Protein AF-A0A9R1TYZ6-F1 (afdb_monomer)

Secondary structure (DSSP, 8-state):
----STTSSSSTTTTTSSS-PPPTT-HHHHHHHHHHHHHGGGS-HHHHHHHHH-TT---HHHHHHHHHHHHHTTSEETTEE-HHHHHHHHHT-GGGHHHHHHHHHHHHHHHHHH-SSS-HHHHHHHHHHHHHHHTT-

pLDDT: mean 76.85, std 19.96, range [32.12, 95.5]

Solvent-accessible surface area (backbone atoms only — not comparable to full-atom values): 7741 Å² total; per-residue (Å²): 144,86,90,82,74,86,70,49,59,97,44,45,77,70,47,74,84,50,102,53,78,82,70,89,78,46,66,58,59,52,44,49,50,57,18,46,68,73,28,50,84,46,43,50,74,65,55,46,55,42,42,74,74,33,73,79,57,82,49,71,43,54,17,37,29,47,25,41,28,34,37,70,57,56,28,32,55,96,36,37,75,36,63,66,50,42,45,53,54,40,51,70,40,74,93,44,36,74,58,31,51,53,49,47,52,52,50,61,70,27,41,80,74,14,60,77,46,76,48,39,27,58,18,37,37,35,38,53,53,43,52,52,66,63,67,74,110

Mean predicted aligned error: 9.05 Å

Nearest PDB structures (foldseek):
  1dqe-assembly1_A  TM=7.188E-01  e=2.840E-02  Bombyx mori
  2wc5-assembly1_A  TM=6.375E-01  e=2.112E-02  Bombyx mori
  4inx-assembly1_A  TM=7.483E-01  e=7.245E-02  Amyelois transitella

Structure (mmCIF, N/CA/C/O backbone):
data_AF-A0A9R1TYZ6-F1
#
_entry.id   AF-A0A9R1TYZ6-F1
#
loop_
_atom_site.group_PDB
_atom_site.id
_atom_site.type_symbol
_atom_site.label_atom_id
_atom_site.label_alt_id
_atom_site.label_comp_id
_atom_site.label_asym_id
_atom_site.label_entity_id
_atom_site.label_seq_id
_atom_site.pdbx_PDB_ins_code
_atom_site.Cartn_x
_atom_site.Cartn_y
_atom_site.Cartn_z
_atom_site.occupancy
_atom_site.B_iso_or_equiv
_atom_site.auth_seq_id
_atom_site.auth_comp_id
_atom_site.auth_asym_id
_atom_site.auth_atom_id
_atom_site.pdbx_PDB_model_num
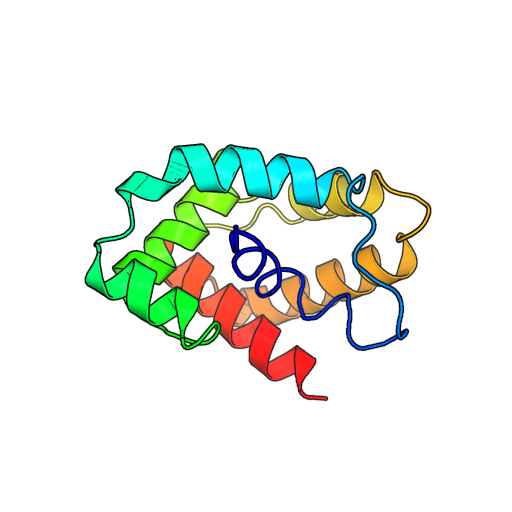ATOM 1 N N . MET A 1 1 ? 3.178 31.110 -9.046 1.00 32.47 1 MET A N 1
ATOM 2 C CA . MET A 1 1 ? 3.657 29.856 -9.666 1.00 32.47 1 MET A CA 1
ATOM 3 C C . MET A 1 1 ? 4.284 29.007 -8.571 1.00 32.47 1 MET A C 1
ATOM 5 O O . MET A 1 1 ? 5.456 29.175 -8.275 1.00 32.47 1 MET A O 1
ATOM 9 N N . ARG A 1 2 ? 3.485 28.203 -7.869 1.00 34.69 2 ARG A N 1
ATOM 10 C CA . ARG A 1 2 ? 3.950 27.291 -6.814 1.00 34.69 2 ARG A CA 1
ATOM 11 C C . ARG A 1 2 ? 3.010 26.085 -6.824 1.00 34.69 2 ARG A C 1
ATOM 13 O O . ARG A 1 2 ? 2.001 26.093 -6.140 1.00 34.69 2 ARG A O 1
ATOM 20 N N . SER A 1 3 ? 3.328 25.105 -7.663 1.00 32.12 3 SER A N 1
ATOM 21 C CA . SER A 1 3 ? 2.609 23.829 -7.788 1.00 32.12 3 SER A CA 1
ATOM 22 C C . SER A 1 3 ? 3.643 22.706 -7.797 1.00 32.12 3 SER A C 1
ATOM 24 O O . SER A 1 3 ? 3.872 22.081 -8.824 1.00 32.12 3 SER A O 1
ATOM 26 N N . GLY A 1 4 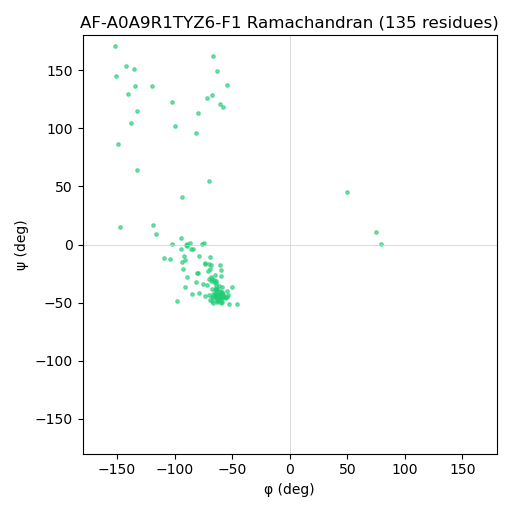? 4.366 22.542 -6.687 1.00 33.88 4 GLY A N 1
ATOM 27 C CA . GLY A 1 4 ? 5.526 21.643 -6.634 1.00 33.88 4 GLY A CA 1
ATOM 28 C C . GLY A 1 4 ? 5.779 20.963 -5.290 1.00 33.88 4 GLY A C 1
ATOM 29 O O . GLY A 1 4 ? 6.876 20.468 -5.093 1.00 33.88 4 GLY A O 1
ATOM 30 N N . VAL A 1 5 ? 4.813 20.958 -4.365 1.00 33.09 5 VAL A N 1
ATOM 31 C CA . VAL A 1 5 ? 4.988 20.351 -3.024 1.00 33.09 5 VAL A CA 1
ATOM 32 C C . VAL A 1 5 ? 4.176 19.053 -2.853 1.00 33.09 5 VAL A C 1
ATOM 34 O O . VAL A 1 5 ? 4.445 18.277 -1.952 1.00 33.09 5 VAL A O 1
ATOM 37 N N . PHE A 1 6 ? 3.259 18.739 -3.773 1.00 35.47 6 PHE A N 1
ATOM 38 C CA . PHE A 1 6 ? 2.357 17.579 -3.666 1.00 35.47 6 PHE A CA 1
ATOM 39 C C . PHE A 1 6 ? 3.006 16.209 -3.918 1.00 35.47 6 PHE A C 1
ATOM 41 O O . PHE A 1 6 ? 2.420 15.191 -3.575 1.00 35.47 6 PHE A O 1
ATOM 48 N N . LEU A 1 7 ? 4.188 16.160 -4.537 1.00 35.81 7 LEU A N 1
ATOM 49 C CA . LEU A 1 7 ? 4.804 14.905 -4.993 1.00 35.81 7 LEU A CA 1
ATOM 50 C C . LEU A 1 7 ? 5.794 14.300 -3.992 1.00 35.81 7 LEU A C 1
ATOM 52 O O . LEU A 1 7 ? 6.321 13.225 -4.241 1.00 35.81 7 LEU A O 1
ATOM 56 N N . VAL A 1 8 ? 6.074 14.969 -2.873 1.00 39.75 8 VAL A N 1
ATOM 57 C CA . VAL A 1 8 ? 7.213 14.608 -2.014 1.00 39.75 8 VAL A CA 1
ATOM 58 C C . VAL A 1 8 ? 6.847 13.574 -0.944 1.00 39.75 8 VAL A C 1
ATOM 60 O O . VAL A 1 8 ? 7.732 13.142 -0.245 1.00 39.75 8 VAL A O 1
ATOM 63 N N . ALA A 1 9 ? 5.608 13.096 -0.817 1.00 43.41 9 ALA A N 1
ATOM 64 C CA . ALA A 1 9 ? 5.211 12.328 0.376 1.00 43.41 9 ALA A CA 1
ATOM 65 C C . ALA A 1 9 ? 5.235 10.797 0.231 1.00 43.41 9 ALA A C 1
ATOM 67 O O . ALA A 1 9 ? 5.852 10.097 1.033 1.00 43.41 9 ALA A O 1
ATOM 68 N N . LEU A 1 10 ? 4.646 10.240 -0.833 1.00 42.16 10 LEU A N 1
ATOM 69 C CA . LEU A 1 10 ? 4.821 8.807 -1.136 1.00 42.16 10 LEU A CA 1
ATOM 70 C C . LEU A 1 10 ? 6.268 8.502 -1.582 1.00 42.16 10 LEU A C 1
ATOM 72 O O . LEU A 1 10 ? 6.761 7.386 -1.420 1.00 42.16 10 LEU A O 1
ATOM 76 N N . VAL A 1 11 ? 6.962 9.547 -2.039 1.00 43.44 11 VAL A N 1
ATOM 77 C CA . VAL A 1 11 ? 8.318 9.571 -2.611 1.00 43.44 11 VAL A CA 1
ATOM 78 C C . VAL A 1 11 ? 9.353 10.122 -1.627 1.00 43.44 11 VAL A C 1
ATOM 80 O O . VAL A 1 11 ? 10.552 9.971 -1.821 1.00 43.44 11 VAL A O 1
ATOM 83 N N . GLY A 1 12 ? 8.922 10.727 -0.521 1.00 40.16 12 GLY A N 1
ATOM 84 C CA . GLY A 1 12 ? 9.800 11.417 0.435 1.00 40.16 12 GLY A CA 1
ATOM 85 C C . GLY A 1 12 ? 10.700 10.492 1.215 1.00 40.16 12 GLY A C 1
ATOM 86 O O . GLY A 1 12 ? 11.630 10.940 1.862 1.00 40.16 12 GLY A O 1
ATOM 87 N N . ALA A 1 13 ? 10.456 9.194 1.114 1.00 42.47 13 ALA A N 1
ATOM 88 C CA . ALA A 1 13 ? 11.346 8.187 1.647 1.00 42.47 13 ALA A CA 1
ATOM 89 C C . ALA A 1 13 ? 12.403 7.688 0.666 1.00 42.47 13 ALA A C 1
ATOM 91 O O . ALA A 1 13 ? 13.332 7.017 1.094 1.00 42.47 13 ALA A O 1
ATOM 92 N N . PHE A 1 14 ? 12.258 7.992 -0.622 1.00 40.94 14 PHE A N 1
ATOM 93 C CA . PHE A 1 14 ? 13.316 7.760 -1.598 1.00 40.94 14 PHE A CA 1
ATOM 94 C C . PHE A 1 14 ? 14.352 8.893 -1.550 1.00 40.94 14 PHE A C 1
ATOM 96 O O . PHE A 1 14 ? 15.540 8.653 -1.696 1.00 40.94 14 PHE A O 1
ATOM 103 N N . ALA A 1 15 ? 13.941 10.126 -1.237 1.00 38.50 15 ALA A N 1
ATOM 104 C CA . ALA A 1 15 ? 14.817 11.297 -1.343 1.00 38.50 15 ALA A CA 1
ATOM 105 C C . ALA A 1 15 ? 15.708 11.606 -0.114 1.00 38.50 15 ALA A C 1
ATOM 107 O O . ALA A 1 15 ? 16.418 12.610 -0.132 1.00 38.50 15 ALA A O 1
ATOM 108 N N . VAL A 1 16 ? 15.682 10.821 0.976 1.00 36.59 16 VAL A N 1
ATOM 109 C CA . VAL A 1 16 ? 16.455 11.173 2.198 1.00 36.59 16 VAL A CA 1
ATOM 110 C C . VAL A 1 16 ? 17.848 10.535 2.253 1.00 36.59 16 VAL A C 1
ATOM 112 O O . VAL A 1 16 ? 18.674 10.967 3.054 1.00 36.59 16 VAL A O 1
ATOM 115 N N . VAL A 1 17 ? 18.146 9.528 1.423 1.00 40.47 17 VAL A N 1
ATOM 116 C CA . VAL A 1 17 ? 19.400 8.755 1.562 1.00 40.47 17 VAL A CA 1
ATOM 117 C C . VAL A 1 17 ? 20.550 9.305 0.703 1.00 40.47 17 VAL A C 1
ATOM 119 O O . VAL A 1 17 ? 21.716 9.129 1.054 1.00 40.47 17 VAL A O 1
ATOM 122 N N . ALA A 1 18 ? 20.256 10.067 -0.350 1.00 35.47 18 ALA A N 1
ATOM 123 C CA . ALA A 1 18 ? 21.238 10.813 -1.133 1.00 35.47 18 ALA A CA 1
ATOM 124 C C . ALA A 1 18 ? 20.623 12.169 -1.489 1.00 35.47 18 ALA A C 1
ATOM 126 O O . ALA A 1 18 ? 19.483 12.223 -1.926 1.00 35.47 18 ALA A O 1
ATOM 127 N N . GLY A 1 19 ? 21.322 13.279 -1.246 1.00 36.34 19 GLY A N 1
ATOM 128 C CA . GLY A 1 19 ? 20.810 14.639 -1.460 1.00 36.34 19 GLY A CA 1
ATOM 129 C C . GLY A 1 19 ? 20.642 15.028 -2.935 1.00 36.34 19 GLY A C 1
ATOM 130 O O . GLY A 1 19 ? 21.180 16.053 -3.352 1.00 36.34 19 GLY A O 1
ATOM 131 N N . GLU A 1 20 ? 19.909 14.235 -3.708 1.00 33.66 20 GLU A N 1
ATOM 132 C CA . GLU A 1 20 ? 19.622 14.424 -5.126 1.00 33.66 20 GLU A CA 1
ATOM 133 C C . GLU A 1 20 ? 18.103 14.556 -5.318 1.00 33.66 20 GLU A C 1
ATOM 135 O O . GLU A 1 20 ? 17.292 13.921 -4.645 1.00 33.66 20 GLU A O 1
ATOM 140 N N . ALA A 1 21 ? 17.705 15.514 -6.157 1.00 38.47 21 ALA A N 1
ATOM 141 C CA . ALA A 1 21 ? 16.301 15.802 -6.430 1.00 38.47 21 ALA A CA 1
ATOM 142 C C . ALA A 1 21 ? 15.631 14.581 -7.083 1.00 38.47 21 ALA A C 1
ATOM 144 O O . ALA A 1 21 ? 16.300 13.898 -7.848 1.00 38.47 21 ALA A O 1
ATOM 145 N N . PRO A 1 22 ? 14.323 14.339 -6.867 1.00 43.59 22 PRO A N 1
ATOM 146 C CA . PRO A 1 22 ? 13.638 13.225 -7.511 1.00 43.59 22 PRO A CA 1
ATOM 147 C C . PRO A 1 22 ? 13.758 13.361 -9.032 1.00 43.59 22 PRO A C 1
ATOM 149 O O . PRO A 1 22 ? 13.296 14.362 -9.609 1.00 43.59 22 PRO A O 1
ATOM 152 N N . ASP A 1 23 ? 14.389 12.372 -9.663 1.00 47.47 23 ASP A N 1
ATOM 153 C CA . ASP A 1 23 ? 14.403 12.248 -11.110 1.00 47.47 23 ASP A CA 1
ATOM 154 C C . ASP A 1 23 ? 12.961 12.090 -11.587 1.00 47.47 23 ASP A C 1
ATOM 156 O O . ASP A 1 23 ? 12.192 11.227 -11.158 1.00 47.47 23 ASP A O 1
ATOM 160 N N . LYS A 1 24 ? 12.545 13.032 -12.435 1.00 48.81 24 LYS A N 1
ATOM 161 C CA . LYS A 1 24 ? 11.145 13.217 -12.844 1.00 48.81 24 LYS A CA 1
ATOM 162 C C . LYS A 1 24 ? 10.666 12.144 -13.827 1.00 48.81 24 LYS A C 1
ATOM 164 O O . LYS A 1 24 ? 9.513 12.210 -14.249 1.00 48.81 24 LYS A O 1
ATOM 169 N N . ASP A 1 25 ? 11.535 11.194 -14.160 1.00 53.84 25 ASP A N 1
ATOM 170 C CA . ASP A 1 25 ? 11.367 10.211 -15.228 1.00 53.84 25 ASP A CA 1
ATOM 171 C C . ASP A 1 25 ? 11.292 8.757 -14.718 1.00 53.84 25 ASP A C 1
ATOM 173 O O . ASP A 1 25 ? 11.240 7.838 -15.529 1.00 53.84 25 ASP A O 1
ATOM 177 N N . CYS A 1 26 ? 11.206 8.523 -13.400 1.00 58.34 26 CYS A N 1
ATOM 178 C CA . CYS A 1 26 ? 10.944 7.180 -12.869 1.00 58.34 26 CYS A CA 1
ATOM 179 C C . CYS A 1 26 ? 9.506 6.722 -13.237 1.00 58.34 26 CYS A C 1
ATOM 181 O O . CYS A 1 26 ? 8.548 7.456 -12.947 1.00 58.34 26 CYS A O 1
ATOM 183 N N . PRO A 1 27 ? 9.303 5.527 -13.831 1.00 64.31 27 PRO A N 1
ATOM 184 C CA . PRO A 1 27 ? 7.986 4.986 -14.199 1.00 64.31 27 PRO A CA 1
ATOM 185 C C . PRO A 1 27 ? 6.960 5.025 -13.059 1.00 64.31 27 PRO A C 1
ATOM 187 O O . PRO A 1 27 ? 5.799 5.390 -13.272 1.00 64.31 27 PRO A O 1
ATOM 190 N N . LEU A 1 28 ? 7.413 4.786 -11.824 1.00 66.62 28 LEU A N 1
ATOM 191 C CA . LEU A 1 28 ? 6.603 4.894 -10.612 1.00 66.62 28 LEU A CA 1
ATOM 192 C C . LEU A 1 28 ? 6.008 6.301 -10.430 1.00 66.62 28 LEU A C 1
ATOM 194 O O . LEU A 1 28 ? 4.835 6.441 -10.091 1.00 66.62 28 LEU A O 1
ATOM 198 N N . MET A 1 29 ? 6.787 7.360 -10.681 1.00 66.75 29 MET A N 1
ATOM 199 C CA . MET A 1 29 ? 6.309 8.746 -10.566 1.00 66.75 29 MET A CA 1
ATOM 200 C C . MET A 1 29 ? 5.210 9.047 -11.573 1.00 66.75 29 MET A C 1
ATOM 202 O O . MET A 1 29 ? 4.250 9.756 -11.260 1.00 66.75 29 MET A O 1
ATOM 206 N N . LYS A 1 30 ? 5.343 8.507 -12.785 1.00 69.88 30 LYS A N 1
ATOM 207 C CA . LYS A 1 30 ? 4.349 8.680 -13.838 1.00 69.88 30 LYS A CA 1
ATOM 208 C C . LYS A 1 30 ? 3.057 7.933 -13.502 1.00 69.88 30 LYS A C 1
ATOM 210 O O . LYS A 1 30 ? 1.994 8.551 -13.543 1.00 69.88 30 LYS A O 1
ATOM 215 N N . ALA A 1 31 ? 3.160 6.669 -13.088 1.00 71.44 31 ALA A N 1
ATOM 216 C CA . ALA A 1 31 ? 2.018 5.858 -12.670 1.00 71.44 31 ALA A CA 1
ATOM 217 C C . ALA A 1 31 ? 1.277 6.483 -11.475 1.00 71.44 31 ALA A C 1
ATOM 219 O O . ALA A 1 31 ? 0.047 6.589 -11.479 1.00 71.44 31 ALA A O 1
ATOM 220 N N . LEU A 1 32 ? 2.017 6.981 -10.478 1.00 74.81 32 LEU A N 1
ATOM 221 C CA . LEU A 1 32 ? 1.442 7.687 -9.333 1.00 74.81 32 LEU A CA 1
ATOM 222 C C . LEU A 1 32 ? 0.768 8.993 -9.752 1.00 74.81 32 LEU A C 1
ATOM 224 O O . LEU A 1 32 ? -0.326 9.280 -9.281 1.00 74.81 32 LEU A O 1
ATOM 228 N N . LYS A 1 33 ? 1.374 9.779 -10.646 1.00 79.69 33 LYS A N 1
ATOM 229 C CA . LYS A 1 33 ? 0.796 11.049 -11.098 1.00 79.69 33 LYS A CA 1
ATOM 230 C C . LYS A 1 33 ? -0.517 10.858 -11.854 1.00 79.69 33 LYS A C 1
ATOM 232 O O . LYS A 1 33 ? -1.486 11.550 -11.555 1.00 79.69 33 LYS A O 1
ATOM 237 N N . GLU A 1 34 ? -0.551 9.929 -12.806 1.00 83.75 34 GLU A N 1
ATOM 238 C CA . GLU A 1 34 ? -1.771 9.614 -13.559 1.00 83.75 34 GLU A CA 1
ATOM 239 C C . GLU A 1 34 ? -2.882 9.124 -12.618 1.00 83.75 34 GLU A C 1
ATOM 241 O O . GLU A 1 34 ? -4.034 9.545 -12.733 1.00 83.75 34 GLU A O 1
ATOM 246 N N . SER A 1 35 ? -2.518 8.317 -11.621 1.00 84.31 35 SER A N 1
ATOM 247 C CA . SER A 1 35 ? -3.457 7.807 -10.622 1.00 84.31 35 SER A CA 1
ATOM 248 C C . SER A 1 35 ? -3.925 8.885 -9.635 1.00 84.31 35 SER A C 1
ATOM 250 O O . SER A 1 35 ? -5.089 8.894 -9.251 1.00 84.31 35 SER A O 1
ATOM 252 N N . ILE A 1 36 ? -3.072 9.844 -9.257 1.00 84.06 36 ILE A N 1
ATOM 253 C CA . ILE A 1 36 ? -3.452 10.994 -8.415 1.00 84.06 36 ILE A CA 1
ATOM 254 C C . ILE A 1 36 ? -4.520 11.840 -9.108 1.00 84.06 36 ILE A C 1
ATOM 256 O O . ILE A 1 36 ? -5.511 12.207 -8.474 1.00 84.06 36 ILE A O 1
ATOM 260 N N . ASP A 1 37 ? -4.335 12.145 -10.394 1.00 86.31 37 ASP A N 1
ATOM 261 C CA . ASP A 1 37 ? -5.304 12.936 -11.153 1.00 86.31 37 ASP A CA 1
ATOM 262 C C . ASP A 1 37 ? -6.648 12.192 -11.246 1.00 86.31 37 ASP A C 1
ATOM 264 O O . ASP A 1 37 ? -7.702 12.790 -11.004 1.00 86.31 37 ASP A O 1
ATOM 268 N N . ALA A 1 38 ? -6.602 10.878 -11.496 1.00 89.44 38 ALA A N 1
ATOM 269 C CA . ALA A 1 38 ? -7.777 10.010 -11.571 1.00 89.44 38 ALA A CA 1
ATOM 270 C C . ALA A 1 38 ? -8.521 9.846 -10.234 1.00 89.44 38 ALA A C 1
ATOM 272 O O . ALA A 1 38 ? -9.735 9.671 -10.240 1.00 89.44 38 ALA A O 1
ATOM 273 N N . CYS A 1 39 ? -7.808 9.920 -9.108 1.00 90.31 39 CYS A N 1
ATOM 274 C CA . CYS A 1 39 ? -8.347 9.687 -7.766 1.00 90.31 39 CYS A CA 1
ATOM 275 C C . CYS A 1 39 ? -8.608 10.968 -6.969 1.00 90.31 39 CYS A C 1
ATOM 277 O O . CYS A 1 39 ? -9.020 10.906 -5.811 1.00 90.31 39 CYS A O 1
ATOM 279 N N . SER A 1 40 ? -8.342 12.138 -7.550 1.00 87.44 40 SER A N 1
ATOM 280 C CA . SER A 1 40 ? -8.457 13.429 -6.862 1.00 87.44 40 SER A CA 1
ATOM 281 C C . SER A 1 40 ? -9.864 13.728 -6.327 1.00 87.44 40 SER A C 1
ATOM 283 O O . SER A 1 40 ? -10.001 14.499 -5.379 1.00 87.44 40 SER A O 1
ATOM 285 N N . ASP A 1 41 ? -10.896 13.086 -6.879 1.00 88.81 41 ASP A N 1
ATOM 286 C CA . ASP A 1 41 ? -12.291 13.157 -6.434 1.00 88.81 41 ASP A CA 1
ATOM 287 C C . ASP A 1 41 ? -12.544 12.459 -5.085 1.00 88.81 41 ASP A C 1
ATOM 289 O O . ASP A 1 41 ? -13.555 12.730 -4.438 1.00 88.81 41 ASP A O 1
ATOM 293 N N . LYS A 1 42 ? -11.628 11.590 -4.636 1.00 85.81 42 LYS A N 1
ATOM 294 C CA . LYS A 1 42 ? -11.687 10.938 -3.317 1.00 85.81 42 LYS A CA 1
ATOM 295 C C . LYS A 1 42 ? -11.341 11.870 -2.160 1.00 85.81 42 LYS A C 1
ATOM 297 O O . LYS A 1 42 ? -11.628 11.526 -1.018 1.00 85.81 42 LYS A O 1
ATOM 302 N N . LEU A 1 43 ? -10.731 13.020 -2.441 1.00 89.06 43 LEU A N 1
ATOM 303 C CA . LEU A 1 43 ? -10.344 13.994 -1.428 1.00 89.06 43 LEU A CA 1
ATOM 304 C C . LEU A 1 43 ? -11.321 15.169 -1.399 1.00 89.06 43 LEU A C 1
ATOM 306 O O . LEU A 1 43 ? -11.461 15.905 -2.379 1.00 89.06 43 LEU A O 1
ATOM 310 N N . GLY A 1 4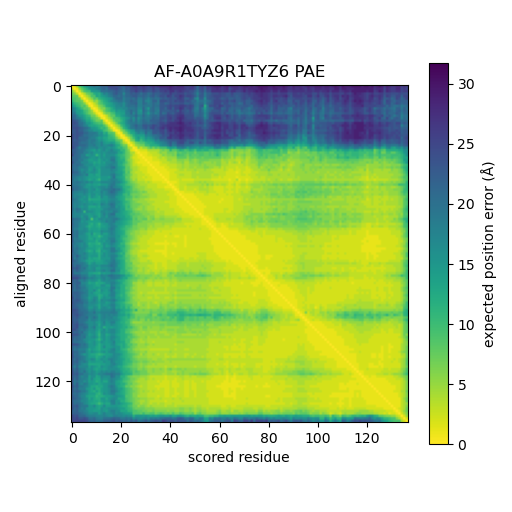4 ? -11.917 15.419 -0.236 1.00 90.56 44 GLY A N 1
ATOM 311 C CA . GLY A 1 44 ? -12.530 16.705 0.061 1.00 90.56 44 GLY A CA 1
ATOM 312 C C . GLY A 1 44 ? -11.484 17.823 0.160 1.00 90.56 44 GLY A C 1
ATOM 313 O O . GLY A 1 44 ? -10.287 17.586 0.346 1.00 90.56 44 GLY A O 1
ATOM 314 N N . GLU A 1 45 ? -11.932 19.078 0.069 1.00 89.62 45 GLU A N 1
ATOM 315 C CA . GLU A 1 45 ? -11.053 20.258 0.151 1.00 89.62 45 GLU A CA 1
ATOM 316 C C . GLU A 1 45 ? -10.271 20.315 1.476 1.00 89.62 45 GLU A C 1
ATOM 318 O O . GLU A 1 45 ? -9.092 20.681 1.500 1.00 89.62 45 GLU A O 1
ATOM 323 N N . GLU A 1 46 ? -10.907 19.898 2.573 1.00 90.94 46 GLU A N 1
ATOM 324 C CA . GLU A 1 46 ? -10.281 19.822 3.892 1.00 90.94 46 GLU A CA 1
ATOM 325 C C . GLU A 1 46 ? -9.182 18.757 3.935 1.00 90.94 46 GLU A C 1
ATOM 327 O O . GLU A 1 46 ? -8.055 19.072 4.309 1.00 90.94 46 GLU A O 1
ATOM 332 N N . SER A 1 47 ? -9.471 17.531 3.491 1.00 88.75 47 SER A N 1
ATOM 333 C CA . SER A 1 47 ? -8.498 16.431 3.455 1.00 88.75 47 SER A CA 1
ATOM 334 C C . SER A 1 47 ? -7.330 16.726 2.527 1.00 88.75 47 SER A C 1
ATOM 336 O O . SER A 1 47 ? -6.184 16.444 2.868 1.00 88.75 47 SER A O 1
ATOM 338 N N . LYS A 1 48 ? -7.592 17.372 1.388 1.00 86.62 48 LYS A N 1
ATOM 339 C CA . LYS A 1 48 ? -6.543 17.841 0.486 1.00 86.62 48 LYS A CA 1
ATOM 340 C C . LYS A 1 48 ? -5.649 18.880 1.163 1.00 86.62 48 LYS A C 1
ATOM 342 O O . LYS A 1 48 ? -4.432 18.732 1.164 1.00 86.62 48 LYS A O 1
ATOM 347 N N . THR A 1 49 ? -6.246 19.888 1.800 1.00 88.56 49 THR A N 1
ATOM 348 C CA . THR A 1 49 ? -5.506 20.912 2.557 1.00 88.56 49 THR A CA 1
ATOM 349 C C . THR A 1 49 ? -4.719 20.299 3.716 1.00 88.56 49 THR A C 1
ATOM 351 O O . THR A 1 49 ? -3.639 20.776 4.063 1.00 88.56 49 THR A O 1
ATOM 354 N N . LEU A 1 50 ? -5.270 19.266 4.352 1.00 87.38 50 LEU A N 1
ATOM 355 C CA . LEU A 1 50 ? -4.624 18.555 5.441 1.00 87.38 50 LEU A CA 1
ATOM 356 C C . LEU A 1 50 ? -3.395 17.801 4.925 1.00 87.38 50 LEU A C 1
ATOM 358 O O . LEU A 1 50 ? -2.313 17.997 5.467 1.00 87.38 50 LEU A O 1
ATOM 362 N N . LEU A 1 51 ? -3.543 17.047 3.835 1.00 82.25 51 LEU A N 1
ATOM 363 C CA . LEU A 1 51 ? -2.458 16.302 3.200 1.00 82.25 51 LEU A CA 1
ATOM 364 C C . LEU A 1 51 ? -1.360 17.222 2.630 1.00 82.25 51 LEU A C 1
ATOM 366 O O . LEU A 1 51 ? -0.183 16.881 2.649 1.00 82.25 51 LEU A O 1
ATOM 370 N N . GLU A 1 52 ? -1.729 18.424 2.173 1.00 82.56 52 GLU A N 1
ATOM 371 C CA . GLU A 1 52 ? -0.786 19.476 1.759 1.00 82.56 52 GLU A CA 1
ATOM 372 C C . GLU A 1 52 ? 0.067 20.022 2.911 1.00 82.56 52 GLU A C 1
ATOM 374 O O . GLU A 1 52 ? 1.193 20.474 2.691 1.00 82.56 52 GLU A O 1
ATOM 379 N N . LYS A 1 53 ? -0.489 20.054 4.127 1.00 86.06 53 LYS A N 1
ATOM 380 C CA . LYS A 1 53 ? 0.174 20.597 5.322 1.00 86.06 53 LYS A CA 1
ATOM 381 C C . LYS A 1 53 ? 0.953 19.539 6.084 1.00 86.06 53 LYS A C 1
ATOM 383 O O . LYS A 1 53 ? 1.988 19.854 6.664 1.00 86.06 53 LYS A O 1
ATOM 388 N N . ASP A 1 54 ? 0.416 18.330 6.119 1.00 81.25 54 ASP A N 1
ATOM 389 C CA . ASP A 1 54 ? 0.969 17.181 6.803 1.00 81.25 54 ASP A CA 1
ATOM 390 C C . ASP A 1 54 ? 0.811 15.958 5.902 1.00 81.25 54 ASP A C 1
ATOM 392 O O . ASP A 1 54 ? -0.265 15.381 5.774 1.00 81.25 54 ASP A O 1
ATOM 396 N N . GLU A 1 55 ? 1.914 15.532 5.300 1.00 74.38 55 GLU A N 1
ATOM 397 C CA . GLU A 1 55 ? 1.980 14.306 4.502 1.00 74.38 55 GLU A CA 1
ATOM 398 C C . GLU A 1 55 ? 1.643 13.038 5.298 1.00 74.38 55 GLU A C 1
ATOM 400 O O . GLU A 1 55 ? 1.351 11.988 4.7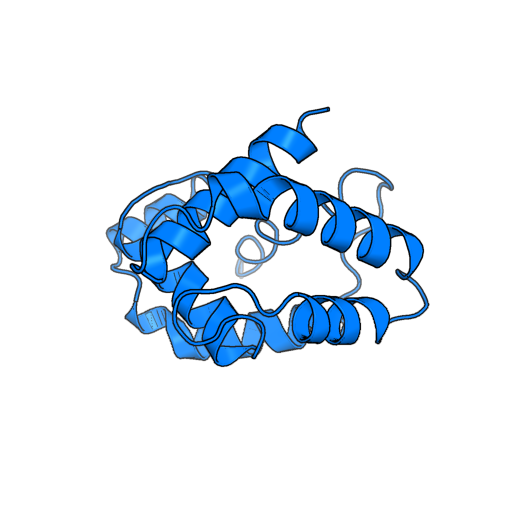32 1.00 74.38 55 GLU A O 1
ATOM 405 N N . SER A 1 56 ? 1.701 13.135 6.626 1.00 77.38 56 SER A N 1
ATOM 406 C CA . SER A 1 56 ? 1.359 12.064 7.552 1.00 77.38 56 SER A CA 1
ATOM 407 C C . SER A 1 56 ? -0.074 12.136 8.049 1.00 77.38 56 SER A C 1
ATOM 409 O O . SER A 1 56 ? -0.441 11.367 8.943 1.00 77.38 56 SER A O 1
ATOM 411 N N . ALA A 1 57 ? -0.855 13.071 7.514 1.00 85.19 57 ALA A N 1
ATOM 412 C CA . ALA A 1 57 ? -2.261 13.175 7.802 1.00 85.19 57 ALA A CA 1
ATOM 413 C C . ALA A 1 57 ? -2.961 11.848 7.526 1.00 85.19 57 ALA A C 1
ATOM 415 O O . ALA A 1 57 ? -2.725 11.183 6.517 1.00 85.19 57 ALA A O 1
ATOM 416 N N . ASP A 1 58 ? -3.843 11.486 8.445 1.00 87.50 58 ASP A N 1
ATOM 417 C CA . ASP A 1 58 ? -4.575 10.237 8.396 1.00 87.50 58 ASP A CA 1
ATOM 418 C C . ASP A 1 58 ? -6.049 10.515 8.669 1.00 87.50 58 ASP A C 1
ATOM 420 O O . ASP A 1 58 ? -6.432 10.963 9.752 1.00 87.50 58 ASP A O 1
ATOM 424 N N . ASN A 1 59 ? -6.873 10.269 7.659 1.00 91.75 59 ASN A N 1
ATOM 425 C CA . ASN A 1 59 ? -8.321 10.241 7.761 1.00 91.75 59 ASN A CA 1
ATOM 426 C C . ASN A 1 59 ? -8.878 9.289 6.691 1.00 91.75 59 ASN A C 1
ATOM 428 O O . ASN A 1 59 ? -8.146 8.822 5.818 1.00 91.75 59 ASN A O 1
ATOM 432 N N . GLU A 1 60 ? -10.172 8.994 6.760 1.00 93.94 60 GLU A N 1
ATOM 433 C CA . GLU A 1 60 ? -10.821 8.049 5.846 1.00 93.94 60 GLU A CA 1
ATOM 434 C C . GLU A 1 60 ? -10.670 8.441 4.366 1.00 93.94 60 GLU A C 1
ATOM 436 O O . GLU A 1 60 ? -10.312 7.599 3.544 1.00 93.94 60 GLU A O 1
ATOM 441 N N . GLU A 1 61 ? -10.857 9.717 4.022 1.00 93.19 61 GLU A N 1
ATOM 442 C CA . GLU A 1 61 ? -10.723 10.202 2.641 1.00 93.19 61 GLU A CA 1
ATOM 443 C C . GLU A 1 61 ? -9.295 10.033 2.107 1.00 93.19 61 GLU A C 1
ATOM 445 O O . GLU A 1 61 ? -9.105 9.579 0.981 1.00 93.19 61 GLU A O 1
ATOM 450 N N . ILE A 1 62 ? -8.281 10.335 2.923 1.00 90.88 62 ILE A N 1
ATOM 451 C CA . ILE A 1 62 ? -6.862 10.176 2.575 1.00 90.88 62 ILE A CA 1
ATOM 452 C C . ILE A 1 62 ? -6.519 8.696 2.382 1.00 90.88 62 ILE A C 1
ATOM 454 O O . ILE A 1 62 ? -5.851 8.331 1.415 1.00 90.88 62 ILE A O 1
ATOM 458 N N . ARG A 1 63 ? -7.015 7.822 3.259 1.00 92.62 63 ARG A N 1
ATOM 459 C CA . ARG A 1 63 ? -6.843 6.371 3.123 1.00 92.62 63 ARG A CA 1
ATOM 460 C C . ARG A 1 63 ? -7.476 5.841 1.839 1.00 92.62 63 ARG A C 1
ATOM 462 O O . ARG A 1 63 ? -6.840 5.093 1.100 1.00 92.62 63 ARG A O 1
ATOM 469 N N . CYS A 1 64 ? -8.701 6.266 1.537 1.00 93.69 64 CYS A N 1
ATOM 470 C CA . CYS A 1 64 ? -9.389 5.879 0.308 1.00 93.69 64 CYS A CA 1
ATOM 471 C C . CYS A 1 64 ? -8.746 6.474 -0.948 1.00 93.69 64 CYS A C 1
ATOM 473 O O . CYS A 1 64 ? -8.748 5.837 -2.001 1.00 93.69 64 CYS A O 1
ATOM 475 N N . PHE A 1 65 ? -8.162 7.664 -0.847 1.00 92.56 65 PHE A N 1
ATOM 476 C CA . PHE A 1 65 ? -7.353 8.246 -1.908 1.00 92.56 65 PHE A CA 1
ATOM 477 C C . PHE A 1 65 ? -6.116 7.388 -2.203 1.00 92.56 65 PHE A C 1
ATOM 479 O O . PHE A 1 65 ? -5.861 7.075 -3.365 1.00 92.56 65 PHE A O 1
ATOM 486 N N . TYR A 1 66 ? -5.401 6.921 -1.173 1.00 90.06 66 TYR A N 1
ATOM 487 C CA . TYR A 1 66 ? -4.278 5.996 -1.357 1.00 90.06 66 TYR A CA 1
ATOM 488 C C . TYR A 1 66 ? -4.704 4.656 -1.950 1.00 90.06 66 TYR A C 1
ATOM 490 O O . TYR A 1 66 ? -4.053 4.181 -2.878 1.00 90.06 66 TYR A O 1
ATOM 498 N N . ALA A 1 67 ? -5.806 4.071 -1.475 1.00 92.50 67 ALA A N 1
ATOM 499 C CA . ALA A 1 67 ? -6.341 2.843 -2.058 1.00 92.50 67 ALA A CA 1
ATOM 500 C C . ALA A 1 67 ? -6.677 3.033 -3.541 1.00 92.50 67 ALA A C 1
ATOM 502 O O . ALA A 1 67 ? -6.265 2.232 -4.369 1.00 92.50 67 ALA A O 1
ATOM 503 N N . CYS A 1 68 ? -7.328 4.144 -3.898 1.00 93.31 68 CYS A N 1
ATOM 504 C CA . CYS A 1 68 ? -7.625 4.461 -5.290 1.00 93.31 68 CYS A CA 1
ATOM 505 C C . CYS A 1 68 ? -6.352 4.550 -6.143 1.00 93.31 68 CYS A C 1
ATOM 507 O O . CYS A 1 68 ? -6.312 3.966 -7.222 1.00 93.31 68 CYS A O 1
ATOM 509 N N . ILE A 1 69 ? -5.303 5.222 -5.655 1.00 90.19 69 ILE A N 1
ATOM 510 C CA . ILE A 1 69 ? -4.026 5.326 -6.375 1.00 90.19 69 ILE A CA 1
ATOM 511 C C . ILE A 1 69 ? -3.405 3.948 -6.603 1.00 90.19 69 ILE A C 1
ATOM 513 O O . ILE A 1 69 ? -2.958 3.651 -7.709 1.00 90.19 69 ILE A O 1
ATOM 517 N N . LEU A 1 70 ? -3.375 3.112 -5.564 1.00 89.56 70 LEU A N 1
ATOM 518 C CA . LEU A 1 70 ? -2.775 1.781 -5.628 1.00 89.56 70 LEU A CA 1
ATOM 519 C C . LEU A 1 70 ? -3.563 0.858 -6.562 1.00 89.56 70 LEU A C 1
ATOM 521 O O . LEU A 1 70 ? -2.960 0.174 -7.383 1.00 89.56 70 LEU A O 1
ATOM 525 N N . THR A 1 71 ? -4.894 0.886 -6.498 1.00 92.00 71 THR A N 1
ATOM 526 C CA . THR A 1 71 ? -5.762 0.095 -7.379 1.00 92.00 71 THR A CA 1
ATOM 527 C C . THR A 1 71 ? -5.676 0.577 -8.827 1.00 92.00 71 THR A C 1
ATOM 529 O O . THR A 1 71 ? -5.514 -0.232 -9.736 1.00 92.00 71 THR A O 1
ATOM 532 N N . HIS A 1 72 ? -5.722 1.891 -9.070 1.00 90.75 72 HIS A N 1
ATOM 533 C CA . HIS A 1 72 ? -5.596 2.452 -10.419 1.00 90.75 72 HIS A CA 1
ATOM 534 C C . HIS A 1 72 ? -4.211 2.175 -11.028 1.00 90.75 72 HIS A C 1
ATOM 536 O O . HIS A 1 72 ? -4.105 1.901 -12.221 1.00 90.75 72 HIS A O 1
ATOM 542 N N . GLY A 1 73 ? -3.162 2.184 -10.201 1.00 85.25 73 GLY A N 1
ATOM 543 C CA . GLY A 1 73 ? -1.806 1.800 -10.589 1.00 85.25 73 GLY A CA 1
ATOM 544 C C . GLY A 1 73 ? -1.575 0.290 -10.721 1.00 85.25 73 GLY A C 1
ATOM 545 O O . GLY A 1 73 ? -0.454 -0.105 -11.017 1.00 85.25 73 GLY A O 1
ATOM 546 N N . GLY A 1 74 ? -2.590 -0.552 -10.487 1.00 88.00 74 GLY A N 1
ATOM 547 C CA . GLY A 1 74 ? -2.487 -2.012 -10.600 1.00 88.00 74 GLY A CA 1
ATOM 548 C C . GLY A 1 74 ? -1.741 -2.706 -9.454 1.00 88.00 74 GLY A C 1
ATOM 549 O O . GLY A 1 74 ? -1.455 -3.891 -9.552 1.00 88.00 74 GLY A O 1
ATOM 550 N N . MET A 1 75 ? -1.439 -1.994 -8.366 1.00 88.38 75 MET A N 1
ATOM 551 C CA . MET A 1 75 ? -0.706 -2.509 -7.200 1.00 88.38 75 MET A CA 1
ATOM 552 C C . MET A 1 75 ? -1.628 -3.070 -6.111 1.00 88.38 75 MET A C 1
ATOM 554 O O . MET A 1 75 ? -1.161 -3.669 -5.148 1.00 88.38 75 MET A O 1
ATOM 558 N N . MET A 1 76 ? -2.939 -2.856 -6.214 1.00 90.62 76 MET A N 1
ATOM 559 C CA . MET A 1 76 ? -3.922 -3.372 -5.263 1.00 90.62 76 MET A CA 1
ATOM 560 C C . MET A 1 76 ? -5.110 -3.979 -6.007 1.00 90.62 76 MET A C 1
ATOM 562 O O . MET A 1 76 ? -5.606 -3.413 -6.981 1.00 90.62 76 MET A O 1
ATOM 566 N N . SER A 1 77 ? -5.563 -5.139 -5.539 1.00 90.25 77 SER A N 1
ATOM 567 C CA . SER A 1 77 ? -6.730 -5.843 -6.062 1.00 90.25 77 SER A CA 1
ATOM 568 C C . SER A 1 77 ? -7.390 -6.657 -4.952 1.00 90.25 77 SER A C 1
ATOM 570 O O . SER A 1 77 ? -6.703 -7.173 -4.069 1.00 90.25 77 SER A O 1
ATOM 572 N N . ASP A 1 78 ? -8.719 -6.761 -4.981 1.00 88.00 78 ASP A N 1
ATOM 573 C CA . ASP A 1 78 ? -9.513 -7.545 -4.026 1.00 88.00 78 ASP A CA 1
ATOM 574 C C . ASP A 1 78 ? -9.165 -7.264 -2.549 1.00 88.00 78 ASP A C 1
ATOM 576 O O . ASP A 1 78 ? -8.974 -8.190 -1.753 1.00 88.00 78 ASP A O 1
ATOM 580 N N . GLY A 1 79 ? -9.030 -5.990 -2.158 1.00 87.38 79 GLY A N 1
ATOM 581 C CA . GLY A 1 79 ? -8.679 -5.669 -0.769 1.00 87.38 79 GLY A CA 1
ATOM 582 C C . GLY A 1 79 ? -7.206 -5.821 -0.400 1.00 87.38 79 GLY A C 1
ATOM 583 O O 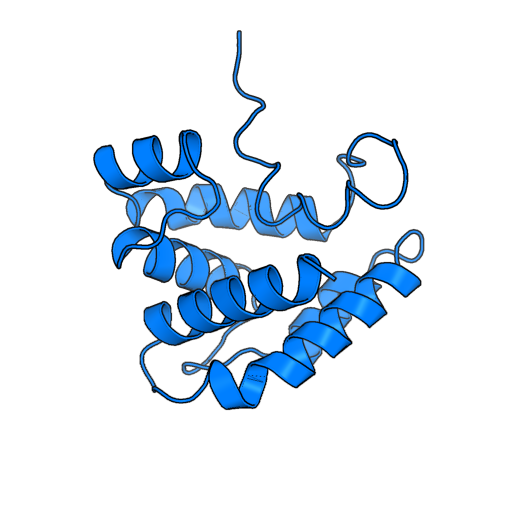. GLY A 1 79 ? -6.871 -5.613 0.762 1.00 87.38 79 GLY A O 1
ATOM 584 N N . LYS A 1 80 ? -6.317 -6.219 -1.319 1.00 92.94 80 LYS A N 1
ATOM 585 C CA . LYS A 1 80 ? -4.950 -6.644 -0.977 1.00 92.94 80 LYS A CA 1
ATOM 586 C C . LYS A 1 80 ? -3.900 -6.053 -1.894 1.00 92.94 80 LYS A C 1
ATOM 588 O O . LYS A 1 80 ? -4.148 -5.799 -3.0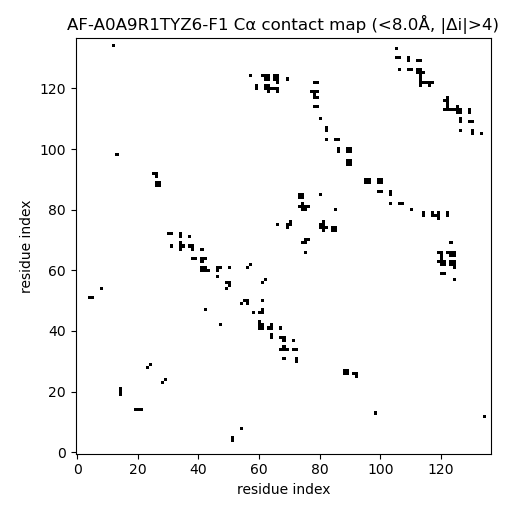67 1.00 92.94 80 LYS A O 1
ATOM 593 N N . MET A 1 81 ? -2.700 -5.880 -1.350 1.00 91.44 81 MET A N 1
ATOM 594 C CA . MET A 1 81 ? -1.550 -5.463 -2.143 1.00 91.44 81 MET A CA 1
ATOM 595 C C . MET A 1 81 ? -1.097 -6.623 -3.034 1.00 91.44 81 MET A C 1
ATOM 597 O O . MET A 1 81 ? -0.799 -7.717 -2.535 1.00 91.44 81 MET A O 1
ATOM 601 N N . ASP A 1 82 ? -1.005 -6.359 -4.332 1.00 93.56 82 ASP A N 1
ATOM 602 C CA . ASP A 1 82 ? -0.345 -7.226 -5.296 1.00 93.56 82 ASP A CA 1
ATOM 603 C C . ASP A 1 82 ? 1.163 -6.953 -5.232 1.00 93.56 82 ASP A C 1
ATOM 605 O O . ASP A 1 82 ? 1.682 -5.980 -5.782 1.00 93.56 82 ASP A O 1
ATOM 609 N N . MET A 1 83 ? 1.860 -7.789 -4.462 1.00 89.81 83 MET A N 1
ATOM 610 C CA . MET A 1 83 ? 3.299 -7.641 -4.242 1.00 89.81 83 MET A CA 1
ATOM 611 C C . MET A 1 83 ? 4.108 -7.910 -5.507 1.00 89.81 83 MET A C 1
ATOM 613 O O . MET A 1 83 ? 5.170 -7.315 -5.655 1.00 89.81 83 MET A O 1
ATOM 617 N N . ASP A 1 84 ? 3.613 -8.774 -6.395 1.00 91.75 84 ASP A N 1
ATOM 618 C CA . ASP A 1 84 ? 4.309 -9.109 -7.633 1.00 91.75 84 ASP A CA 1
ATOM 619 C C . ASP A 1 84 ? 4.198 -7.931 -8.610 1.00 91.75 84 ASP A C 1
ATOM 621 O O . ASP A 1 84 ? 5.210 -7.492 -9.152 1.00 91.75 84 ASP A O 1
ATOM 625 N N . ALA A 1 85 ? 3.005 -7.337 -8.745 1.00 89.62 85 ALA A N 1
ATOM 626 C CA . ALA A 1 85 ? 2.801 -6.136 -9.558 1.00 89.62 85 ALA A CA 1
ATOM 627 C C . ALA A 1 85 ? 3.574 -4.919 -9.017 1.00 89.62 85 ALA A C 1
ATOM 629 O O . ALA A 1 85 ? 4.132 -4.135 -9.786 1.00 89.62 85 ALA A O 1
ATOM 630 N N . LEU A 1 86 ? 3.640 -4.764 -7.689 1.00 85.75 86 LEU A N 1
ATOM 631 C CA . LEU A 1 86 ? 4.448 -3.724 -7.051 1.00 85.75 86 LEU A CA 1
ATOM 632 C C . LEU A 1 86 ? 5.946 -3.922 -7.328 1.00 85.75 86 LEU A C 1
ATOM 634 O O . LEU A 1 86 ? 6.644 -2.956 -7.631 1.00 85.75 86 LEU A O 1
ATOM 638 N N . GLU A 1 87 ? 6.445 -5.153 -7.204 1.00 87.88 87 GLU A N 1
ATOM 639 C CA . GLU A 1 87 ? 7.847 -5.488 -7.462 1.00 87.88 87 GLU A CA 1
ATOM 640 C C . GLU A 1 87 ? 8.203 -5.268 -8.940 1.00 87.88 87 GLU A C 1
ATOM 642 O O . GLU A 1 87 ? 9.217 -4.635 -9.224 1.00 87.88 87 GLU A O 1
ATOM 647 N N . GLU A 1 88 ? 7.341 -5.679 -9.873 1.00 88.25 88 GLU A N 1
ATOM 648 C CA . GLU A 1 88 ? 7.520 -5.440 -11.310 1.00 88.25 88 GLU A CA 1
ATOM 649 C C . GLU A 1 88 ? 7.586 -3.941 -11.642 1.00 88.25 88 GLU A C 1
ATOM 651 O O . GLU A 1 88 ? 8.519 -3.505 -12.316 1.00 88.25 88 GLU A O 1
ATOM 656 N N . LEU A 1 89 ? 6.655 -3.139 -11.111 1.00 82.44 89 LEU A N 1
ATOM 657 C CA . LEU A 1 89 ? 6.615 -1.693 -11.350 1.00 82.44 89 LEU A CA 1
ATOM 658 C C . LEU A 1 89 ? 7.841 -0.969 -10.773 1.00 82.44 89 LEU A C 1
ATOM 660 O O . LEU A 1 89 ? 8.348 -0.022 -11.374 1.00 82.44 89 LEU A O 1
ATOM 664 N N . LEU A 1 90 ? 8.309 -1.381 -9.591 1.00 78.69 90 LEU A N 1
ATOM 665 C CA . LEU A 1 90 ? 9.458 -0.754 -8.937 1.00 78.69 90 LEU A CA 1
ATOM 666 C C . LEU A 1 90 ? 10.791 -1.155 -9.581 1.00 78.69 90 LEU A C 1
ATOM 668 O O . LEU A 1 90 ? 11.708 -0.339 -9.615 1.00 78.69 90 LEU A O 1
ATOM 672 N N . LEU A 1 91 ? 10.907 -2.387 -10.083 1.00 82.75 91 LEU A N 1
ATOM 673 C CA . LEU A 1 91 ? 12.122 -2.896 -10.727 1.00 82.75 91 LEU A CA 1
ATOM 674 C C . LEU A 1 91 ? 12.212 -2.563 -12.225 1.00 82.75 91 LEU A C 1
ATOM 676 O O . LEU A 1 91 ? 13.228 -2.870 -12.848 1.00 82.75 91 LEU A O 1
ATOM 680 N N . GLU A 1 92 ? 11.188 -1.930 -12.812 1.00 82.38 92 GLU A N 1
ATOM 681 C CA . GLU A 1 92 ? 11.223 -1.443 -14.201 1.00 82.38 92 GLU A CA 1
ATOM 682 C C . GLU A 1 92 ? 12.351 -0.418 -14.423 1.00 82.38 92 GLU A C 1
ATOM 684 O O . GLU A 1 92 ? 12.884 -0.300 -15.529 1.00 82.38 92 GLU A O 1
ATOM 689 N N . ASP A 1 93 ? 12.745 0.292 -13.362 1.00 75.56 93 ASP A N 1
ATOM 690 C CA . ASP A 1 93 ? 13.838 1.256 -13.368 1.00 75.56 93 ASP A CA 1
ATOM 691 C C . ASP A 1 93 ? 15.134 0.653 -12.781 1.00 75.56 93 ASP A C 1
ATOM 693 O O . ASP A 1 93 ? 15.283 0.557 -11.556 1.00 75.56 93 ASP A O 1
ATOM 697 N N . PRO A 1 94 ? 16.108 0.262 -13.626 1.00 75.31 94 PRO A N 1
ATOM 698 C CA . PRO A 1 94 ? 17.353 -0.342 -13.164 1.00 75.31 94 PRO A CA 1
ATOM 699 C C . PRO A 1 94 ? 18.257 0.636 -12.401 1.00 75.31 94 PRO A C 1
ATOM 701 O O . PRO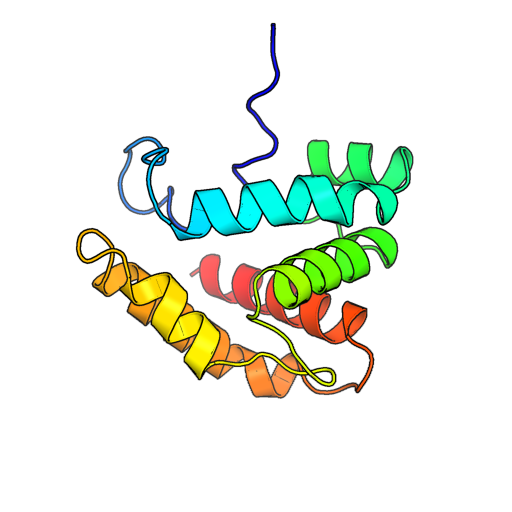 A 1 94 ? 19.156 0.186 -11.692 1.00 75.31 94 PRO A O 1
ATOM 704 N N . GLU A 1 95 ? 18.051 1.954 -12.518 1.00 75.62 95 GLU A N 1
ATOM 705 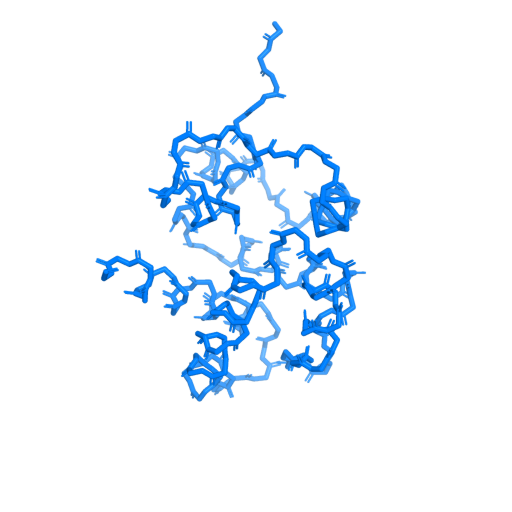C CA . GLU A 1 95 ? 18.845 2.944 -11.775 1.00 75.62 95 GLU A CA 1
ATOM 706 C C . GLU A 1 95 ? 18.509 2.924 -10.275 1.00 75.62 95 GLU A C 1
ATOM 708 O O . GLU A 1 95 ? 19.361 3.247 -9.446 1.00 75.62 95 GLU A O 1
ATOM 713 N N . HIS A 1 96 ? 17.316 2.436 -9.918 1.00 70.56 96 HIS A N 1
ATOM 714 C CA . HIS A 1 96 ? 16.791 2.420 -8.552 1.00 70.56 96 HIS A CA 1
ATOM 715 C C . HIS A 1 96 ? 16.519 0.999 -8.019 1.00 70.56 96 HIS A C 1
ATOM 717 O O . HIS A 1 96 ? 15.838 0.830 -7.006 1.00 70.56 96 HIS A O 1
ATOM 723 N N . GLU A 1 97 ? 17.082 -0.040 -8.648 1.00 78.69 97 GLU A N 1
ATOM 724 C CA . GLU A 1 97 ? 16.805 -1.456 -8.342 1.00 78.69 97 GLU A CA 1
ATOM 725 C C . GLU A 1 97 ? 17.003 -1.814 -6.852 1.00 78.69 97 GLU A C 1
ATOM 727 O O . GLU A 1 97 ? 16.186 -2.503 -6.238 1.00 78.69 97 GLU A O 1
ATOM 732 N N . GLU A 1 98 ? 18.081 -1.333 -6.228 1.00 78.19 98 GLU A N 1
ATOM 733 C CA . GLU A 1 98 ? 18.377 -1.623 -4.817 1.00 78.19 98 GLU A CA 1
ATOM 734 C C . GLU A 1 98 ? 17.406 -0.927 -3.849 1.00 78.19 98 GLU A C 1
ATOM 736 O O . GLU A 1 98 ? 17.123 -1.434 -2.761 1.00 78.19 98 GLU A O 1
ATOM 741 N N . GLU A 1 99 ? 16.871 0.230 -4.229 1.00 76.31 99 GLU A N 1
ATOM 742 C CA . GLU A 1 99 ? 15.872 0.962 -3.447 1.00 76.31 99 GLU A CA 1
ATOM 743 C C . GLU A 1 99 ? 14.486 0.345 -3.620 1.00 76.31 99 GLU A C 1
ATOM 745 O O . GLU A 1 99 ? 13.775 0.131 -2.634 1.00 76.31 99 GLU A O 1
ATOM 750 N N . ALA A 1 100 ? 14.154 -0.039 -4.853 1.00 78.88 100 ALA A N 1
ATOM 751 C CA . ALA A 1 100 ? 12.979 -0.825 -5.190 1.00 78.88 100 ALA A CA 1
ATOM 752 C C . ALA A 1 100 ? 12.904 -2.105 -4.346 1.00 78.88 100 ALA A C 1
ATOM 754 O O . ALA A 1 100 ? 11.910 -2.322 -3.649 1.00 78.88 100 ALA A O 1
ATOM 755 N N . LYS A 1 101 ? 13.986 -2.898 -4.294 1.00 84.12 101 LYS A N 1
ATOM 756 C CA . LYS A 1 101 ? 14.061 -4.101 -3.444 1.00 84.12 101 LYS A CA 1
ATOM 757 C C . LYS A 1 101 ? 13.806 -3.793 -1.972 1.00 84.12 101 LYS A C 1
ATOM 759 O O . LYS A 1 101 ? 13.029 -4.495 -1.331 1.00 84.12 101 LYS A O 1
ATOM 764 N N . LYS A 1 102 ? 14.418 -2.738 -1.419 1.00 84.19 102 LYS A N 1
ATOM 765 C CA . LYS A 1 102 ? 14.197 -2.349 -0.013 1.00 84.19 102 LYS A CA 1
ATOM 766 C C . LYS A 1 102 ? 12.731 -2.039 0.260 1.00 84.19 102 LYS A C 1
ATOM 768 O O . LYS A 1 102 ? 12.208 -2.421 1.301 1.00 84.19 102 LYS A O 1
ATOM 773 N N . ILE A 1 103 ? 12.060 -1.362 -0.662 1.00 81.88 103 ILE A N 1
ATOM 774 C CA . ILE A 1 103 ? 10.654 -0.991 -0.498 1.00 81.88 103 ILE A CA 1
ATOM 775 C C . ILE A 1 103 ? 9.748 -2.200 -0.585 1.00 81.88 103 ILE A C 1
ATOM 777 O O . ILE A 1 103 ? 8.867 -2.343 0.260 1.00 81.88 103 ILE A O 1
ATOM 781 N N . VAL A 1 104 ? 9.999 -3.088 -1.543 1.00 86.56 104 VAL A N 1
ATOM 782 C CA . VAL A 1 104 ? 9.296 -4.366 -1.644 1.00 86.56 104 VAL A CA 1
ATOM 783 C C . VAL A 1 104 ? 9.450 -5.160 -0.345 1.00 86.56 104 VAL A C 1
ATOM 785 O O . VAL A 1 104 ? 8.457 -5.640 0.198 1.00 86.56 104 VAL A O 1
ATOM 788 N N . GLU A 1 105 ? 10.658 -5.239 0.216 1.00 89.62 105 GLU A N 1
ATOM 789 C CA . GLU A 1 105 ? 10.894 -5.923 1.491 1.00 89.62 105 GLU A CA 1
ATOM 790 C C . GLU A 1 105 ? 10.136 -5.268 2.653 1.00 89.62 105 GLU A C 1
ATOM 792 O O . GLU A 1 105 ? 9.440 -5.961 3.397 1.00 89.62 105 GLU A O 1
ATOM 797 N N . ILE A 1 106 ? 10.177 -3.937 2.789 1.00 87.81 106 ILE A N 1
ATOM 798 C CA . ILE A 1 106 ? 9.412 -3.240 3.837 1.00 87.81 106 ILE A CA 1
ATOM 799 C C . ILE A 1 106 ? 7.910 -3.512 3.668 1.00 87.81 106 ILE A C 1
ATOM 801 O O . ILE A 1 106 ? 7.242 -3.874 4.639 1.00 87.81 106 ILE A O 1
ATOM 805 N N . MET A 1 107 ? 7.377 -3.423 2.450 1.00 87.19 107 MET A N 1
ATOM 806 C CA . MET A 1 107 ? 5.969 -3.709 2.156 1.00 87.19 107 MET A CA 1
ATOM 807 C C . MET A 1 107 ? 5.600 -5.159 2.500 1.00 87.19 107 MET A C 1
ATOM 809 O O . MET A 1 107 ? 4.561 -5.397 3.123 1.00 87.19 107 MET A O 1
ATOM 813 N N . LYS A 1 108 ? 6.472 -6.131 2.204 1.00 92.25 108 LYS A N 1
ATOM 814 C CA . LYS A 1 108 ? 6.304 -7.530 2.630 1.00 92.25 108 LYS A CA 1
ATOM 815 C C . LYS A 1 108 ? 6.232 -7.641 4.157 1.00 92.25 108 LYS A C 1
ATOM 817 O O . LYS A 1 108 ? 5.351 -8.335 4.665 1.00 92.25 108 LYS A O 1
ATOM 822 N N . THR A 1 109 ? 7.066 -6.906 4.902 1.00 93.69 109 THR A N 1
ATOM 823 C CA . THR A 1 109 ? 6.988 -6.885 6.378 1.00 93.69 109 THR A CA 1
ATOM 824 C C . THR A 1 109 ? 5.726 -6.211 6.921 1.00 93.69 109 THR A C 1
ATOM 826 O O . THR A 1 109 ? 5.257 -6.586 7.993 1.00 93.69 109 THR A O 1
ATOM 829 N N . CYS A 1 110 ? 5.152 -5.258 6.183 1.00 92.25 110 CYS A N 1
ATOM 830 C CA . CYS A 1 110 ? 3.939 -4.543 6.574 1.00 92.25 110 CYS A CA 1
ATOM 831 C C . CYS A 1 110 ? 2.652 -5.329 6.313 1.00 92.25 110 CYS A C 1
ATOM 833 O O . CYS A 1 110 ? 1.654 -5.101 6.993 1.00 92.25 110 CYS A O 1
ATOM 835 N N . LYS A 1 111 ? 2.665 -6.278 5.368 1.00 93.88 111 LYS A N 1
ATOM 836 C CA . LYS A 1 111 ? 1.498 -7.093 4.991 1.00 93.88 111 LYS A CA 1
ATOM 837 C C . LYS A 1 111 ? 0.689 -7.664 6.170 1.00 93.88 111 LYS A C 1
ATOM 839 O O . LYS A 1 111 ? -0.521 -7.448 6.176 1.00 93.88 111 LYS A O 1
ATOM 844 N N . PRO A 1 112 ? 1.283 -8.341 7.176 1.00 94.06 112 PRO A N 1
ATOM 845 C CA . PRO A 1 112 ? 0.513 -8.9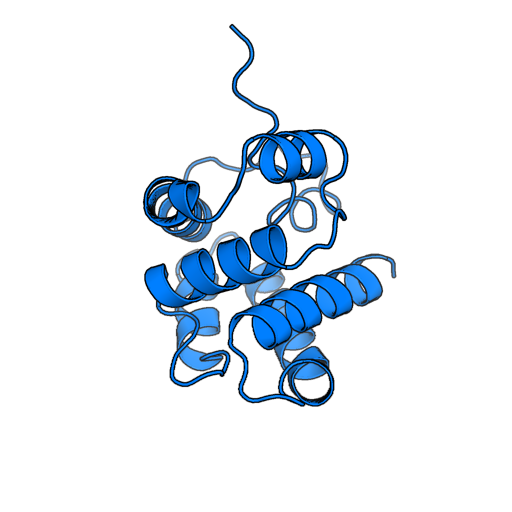12 8.286 1.00 94.06 112 PRO A CA 1
ATOM 846 C C . PRO A 1 112 ? -0.188 -7.867 9.166 1.00 94.06 112 PRO A C 1
ATOM 848 O O . PRO A 1 112 ? -1.189 -8.193 9.796 1.00 94.06 112 PRO A O 1
ATOM 851 N N . GLU A 1 113 ? 0.325 -6.636 9.229 1.00 93.44 113 GLU A N 1
ATOM 852 C CA . GLU A 1 113 ? -0.293 -5.532 9.978 1.00 93.44 113 GLU A CA 1
ATOM 853 C C . GLU A 1 113 ? -1.288 -4.748 9.114 1.00 93.44 113 GLU A C 1
ATOM 855 O O . GLU A 1 113 ? -2.239 -4.163 9.635 1.00 93.44 113 GLU A O 1
ATOM 860 N N . ALA A 1 114 ? -1.072 -4.735 7.796 1.00 92.81 114 ALA A N 1
ATOM 861 C CA . ALA A 1 114 ? -1.859 -3.949 6.865 1.00 92.81 114 ALA A CA 1
ATOM 862 C C . ALA A 1 114 ? -3.144 -4.641 6.408 1.00 92.81 114 ALA A C 1
ATOM 864 O O . ALA A 1 114 ? -4.202 -4.014 6.397 1.00 92.81 114 ALA A O 1
ATOM 865 N N . GLU A 1 115 ? -3.074 -5.939 6.114 1.00 95.31 115 GLU A N 1
ATOM 866 C CA . GLU A 1 115 ? -4.179 -6.741 5.570 1.00 95.31 115 GLU A CA 1
ATOM 867 C C . GLU A 1 115 ? -4.991 -7.454 6.666 1.00 95.31 115 GLU A C 1
ATOM 869 O O . GLU A 1 115 ? -5.373 -8.616 6.540 1.00 95.31 115 GLU A O 1
ATOM 874 N N . ILE A 1 116 ? -5.244 -6.762 7.779 1.00 93.62 116 ILE A N 1
ATOM 875 C CA . ILE A 1 116 ? -6.065 -7.271 8.897 1.00 93.62 116 ILE A CA 1
ATOM 876 C C . ILE A 1 116 ? -7.574 -7.060 8.689 1.00 93.62 116 ILE A C 1
ATOM 878 O O . ILE A 1 116 ? -8.384 -7.436 9.535 1.00 93.62 116 ILE A O 1
ATOM 882 N N . THR A 1 117 ? -7.941 -6.401 7.596 1.00 92.38 117 THR A N 1
ATOM 883 C CA . THR A 1 117 ? -9.293 -5.972 7.239 1.00 92.38 117 THR A CA 1
ATOM 884 C C . THR A 1 117 ? -9.484 -6.139 5.736 1.00 92.38 117 THR A C 1
ATOM 886 O O . THR A 1 117 ? -8.513 -6.076 4.988 1.00 92.38 117 THR A O 1
ATOM 889 N N . ASP A 1 118 ? -10.729 -6.329 5.303 1.00 89.88 118 ASP A N 1
ATOM 890 C CA . ASP A 1 118 ? -11.096 -6.425 3.883 1.00 89.88 118 ASP A CA 1
ATOM 891 C C . ASP A 1 118 ? -11.440 -5.047 3.274 1.00 89.88 118 ASP A C 1
ATOM 893 O O . ASP A 1 118 ? -11.787 -4.944 2.100 1.00 89.88 118 ASP A O 1
ATOM 897 N N . ASN A 1 119 ? -11.386 -3.969 4.067 1.00 94.06 119 ASN A N 1
ATOM 898 C CA . ASN A 1 119 ? -11.604 -2.610 3.576 1.00 94.06 119 ASN A CA 1
ATOM 899 C C . ASN A 1 119 ? -10.332 -2.077 2.896 1.00 94.06 119 ASN A C 1
ATOM 901 O O . ASN A 1 119 ? -9.338 -1.804 3.564 1.00 94.06 119 ASN A O 1
ATOM 905 N N . GLU A 1 120 ? -10.390 -1.871 1.580 1.00 93.75 120 GLU A N 1
ATOM 906 C CA . GLU A 1 120 ? -9.270 -1.382 0.757 1.00 93.75 120 GLU A CA 1
ATOM 907 C C . GLU A 1 120 ? -8.657 -0.069 1.262 1.00 93.75 120 GLU A C 1
ATOM 909 O O . GLU A 1 120 ? -7.433 0.073 1.279 1.00 93.75 120 GLU A O 1
ATOM 914 N N . CYS A 1 121 ? -9.484 0.878 1.719 1.00 94.75 121 CYS A N 1
ATOM 915 C CA . CYS A 1 121 ? -9.000 2.142 2.271 1.00 94.75 121 CYS A CA 1
ATOM 916 C C . CYS A 1 121 ? -8.166 1.897 3.530 1.00 94.75 121 CYS A C 1
ATOM 918 O O . CYS A 1 121 ? -7.045 2.394 3.641 1.00 94.75 121 CYS A O 1
ATOM 920 N N . ASP A 1 122 ? -8.679 1.103 4.470 1.00 95.50 122 ASP A N 1
ATOM 921 C CA . ASP A 1 122 ? -7.948 0.785 5.694 1.00 95.50 122 ASP A CA 1
ATOM 922 C C . ASP A 1 122 ? -6.673 -0.009 5.405 1.00 95.50 122 ASP A C 1
ATOM 924 O O . ASP A 1 122 ? -5.643 0.278 6.011 1.00 95.50 122 ASP A O 1
ATOM 928 N N . VAL A 1 123 ? -6.696 -0.943 4.449 1.00 95.06 123 VAL A N 1
ATOM 929 C CA . VAL A 1 123 ? -5.491 -1.673 4.026 1.00 95.06 123 VAL A CA 1
ATOM 930 C C . VAL A 1 123 ? -4.432 -0.708 3.495 1.00 95.06 123 VAL A C 1
ATOM 932 O O . VAL A 1 123 ? -3.294 -0.728 3.970 1.00 95.06 123 VAL A O 1
ATOM 935 N N . ALA A 1 124 ? -4.794 0.192 2.576 1.00 91.50 124 ALA A N 1
ATOM 936 C CA . ALA A 1 124 ? -3.877 1.205 2.053 1.00 91.50 124 ALA A CA 1
ATOM 937 C C . ALA A 1 124 ? -3.348 2.141 3.156 1.00 91.50 124 ALA A C 1
ATOM 939 O O . ALA A 1 124 ? -2.149 2.425 3.220 1.00 91.50 124 ALA A O 1
ATOM 940 N N . GLY A 1 125 ? -4.221 2.574 4.069 1.00 90.62 125 GLY A N 1
ATOM 941 C CA . GLY A 1 125 ? -3.856 3.393 5.224 1.00 90.62 125 GLY A CA 1
ATOM 942 C C . GLY A 1 125 ? -2.879 2.696 6.169 1.00 90.62 125 GLY A C 1
ATOM 943 O O . GLY A 1 125 ? -1.890 3.290 6.605 1.00 90.62 125 GLY A O 1
ATOM 944 N N . ASN A 1 126 ? -3.110 1.416 6.454 1.00 93.50 126 ASN A N 1
ATOM 945 C CA . ASN A 1 126 ? -2.235 0.632 7.314 1.00 93.50 126 ASN A CA 1
ATOM 946 C C . ASN A 1 126 ? -0.866 0.396 6.663 1.00 93.50 126 ASN A C 1
ATOM 948 O O . ASN A 1 126 ? 0.154 0.499 7.348 1.00 93.50 126 ASN A O 1
ATOM 952 N N . TYR A 1 127 ? -0.819 0.158 5.347 1.00 90.88 127 TYR A N 1
ATOM 953 C CA . TYR A 1 127 ? 0.439 0.114 4.598 1.00 90.88 127 TYR A CA 1
ATOM 954 C C . TYR A 1 127 ? 1.205 1.432 4.704 1.00 90.88 127 TYR A C 1
ATOM 956 O O . TYR A 1 127 ? 2.384 1.419 5.059 1.00 90.88 127 TYR A O 1
ATOM 964 N N . ALA A 1 128 ? 0.544 2.569 4.469 1.00 87.69 128 ALA A N 1
ATOM 965 C CA . ALA A 1 128 ? 1.168 3.887 4.584 1.00 87.69 128 ALA A CA 1
ATOM 966 C C . ALA A 1 128 ? 1.732 4.129 5.996 1.00 87.69 128 ALA A C 1
ATOM 968 O O . ALA A 1 128 ? 2.878 4.561 6.158 1.00 87.69 128 ALA A O 1
ATOM 969 N N . LYS A 1 129 ? 0.962 3.773 7.029 1.00 88.00 129 LYS A N 1
ATOM 970 C CA . LYS A 1 129 ? 1.368 3.892 8.433 1.00 88.00 129 LYS A CA 1
ATOM 971 C C . LYS A 1 129 ? 2.561 3.000 8.780 1.00 88.00 129 LYS A C 1
ATOM 973 O O . LYS A 1 129 ? 3.489 3.466 9.443 1.00 88.00 129 LYS A O 1
ATOM 978 N N . CYS A 1 130 ? 2.550 1.743 8.343 1.00 89.25 130 CYS A N 1
ATOM 979 C CA . CYS A 1 130 ? 3.650 0.815 8.586 1.00 89.25 130 CYS A CA 1
ATOM 980 C C . CYS A 1 130 ? 4.917 1.241 7.835 1.00 89.25 130 CYS A C 1
ATOM 982 O O . CYS A 1 130 ? 5.981 1.346 8.434 1.00 89.25 130 CYS A O 1
ATOM 984 N N . MET A 1 131 ? 4.805 1.612 6.559 1.00 84.31 131 MET A N 1
ATOM 985 C CA . MET A 1 131 ? 5.931 2.149 5.793 1.00 84.31 131 MET A CA 1
ATOM 986 C C . MET A 1 131 ? 6.565 3.341 6.506 1.00 84.31 131 MET A C 1
ATOM 988 O O . MET A 1 131 ? 7.784 3.402 6.645 1.00 84.31 131 MET A O 1
ATOM 992 N N . LYS A 1 132 ? 5.749 4.270 7.016 1.00 79.12 132 LYS A N 1
ATOM 993 C CA . LYS A 1 132 ? 6.249 5.419 7.773 1.00 79.12 132 LYS A CA 1
ATOM 994 C C . LYS A 1 132 ? 6.997 5.003 9.042 1.00 79.12 132 LYS A C 1
ATOM 996 O O . LYS A 1 132 ? 8.047 5.570 9.321 1.00 79.12 132 LYS A O 1
ATOM 1001 N N . SER A 1 133 ? 6.486 4.037 9.808 1.00 81.38 133 SER A N 1
ATOM 1002 C CA . SER A 1 133 ? 7.159 3.592 11.037 1.00 81.38 133 SER A CA 1
ATOM 1003 C C . SER A 1 133 ? 8.518 2.947 10.752 1.00 81.38 133 SER A C 1
ATOM 1005 O O . SER A 1 133 ? 9.445 3.136 11.532 1.00 81.38 133 SER A O 1
ATOM 1007 N N . LYS A 1 134 ? 8.651 2.254 9.614 1.00 77.19 134 LYS A N 1
ATOM 1008 C CA . LYS A 1 134 ? 9.889 1.596 9.167 1.00 77.19 134 LYS A CA 1
ATOM 1009 C C . LYS A 1 134 ? 10.894 2.540 8.500 1.00 77.19 134 LYS A C 1
ATOM 1011 O O . LYS A 1 134 ? 12.082 2.264 8.519 1.00 77.19 134 LYS A O 1
ATOM 1016 N N . LYS A 1 135 ? 10.433 3.658 7.932 1.00 62.38 135 LYS A N 1
ATOM 1017 C CA . LYS A 1 135 ? 11.276 4.705 7.317 1.00 62.38 135 LYS A CA 1
ATOM 1018 C C . LYS A 1 135 ? 11.942 5.648 8.333 1.00 62.38 135 LYS A C 1
ATOM 1020 O O . LYS A 1 135 ? 12.757 6.471 7.938 1.00 62.38 135 LYS A O 1
ATOM 1025 N N . ILE A 1 136 ? 11.559 5.572 9.610 1.00 46.12 136 ILE A N 1
ATOM 1026 C CA . ILE A 1 136 ? 12.115 6.386 10.709 1.00 46.12 136 ILE A CA 1
ATOM 1027 C C . ILE A 1 136 ? 13.338 5.702 11.373 1.00 46.12 136 ILE A C 1
ATOM 1029 O O . ILE A 1 136 ? 13.926 6.275 12.290 1.00 46.12 136 ILE A O 1
ATOM 1033 N N . GLU A 1 137 ? 13.758 4.518 10.905 1.00 34.09 137 GLU A N 1
ATOM 1034 C CA . GLU A 1 137 ? 15.013 3.856 11.320 1.00 34.09 137 GLU A CA 1
ATOM 1035 C C . GLU A 1 137 ? 16.213 4.196 10.425 1.00 34.09 137 GLU A C 1
ATOM 1037 O O . GLU A 1 137 ? 16.057 4.201 9.182 1.00 34.09 137 GLU A O 1
#

Organism: NCBI:txid64838

Foldseek 3Di:
DDDPQLQCQVVVLVCPPDVDDPDCPQLVNVLLVVQLVVLVVLDDPVRVVVCSVPVLDDDLSVLVSQLSSCVSSVQDDQQAGPLVSQLCSLVVDVVCNVVSVVLSVQLVVQRVQLSPDRDSSSSSNSSSVSSVVVSVD

InterPro domains:
  IPR006170 Pheromone/general odorant binding protein [PF01395] (29-133)
  IPR006170 Pheromone/general odorant binding protein [SM00708] (35-135)
  IPR036728 Pheromone/general odorant binding protein superfamily [G3DSA:1.10.238.20] (26-135)
  IPR036728 Pheromone/general odorant binding protein superfamily [SSF47565] (31-135)

Radius of gyration: 14.24 Å; Cα contacts (8 Å, |Δi|>4): 143; chains: 1; bounding box: 34×39×26 Å

Sequence (137 aa):
MRSGVFLVALVGAFAVVAGEAPDKDCPLMKALKESIDACSDKLGEESKTLLEKDESADNEEIRCFYACILTHGGMMSDGKMDMDALEELLLEDPEHEEEAKKIVEIMKTCKPEAEITDNECDVAGNYAKCMKSKKIE